Protein AF-A0A4S0IQP9-F1 (afdb_monomer_lite)

Sequence (100 aa):
KIVGKRVFESLIMAGALDCFGHDRAQMLAGVERMMGLASLAQQNAVSGQADIFGASLGAQSQALNLPPTDPWLAADRLHREFQVVGFYLSAHPLDEYKAA

Secondary structure (DSSP, 8-state):
----HHHHHHHHHTTTTGGG---HHHHHHTHHHHHHHHHHHHHHHHH----TTTTTTT-------PPP-PPPPHHHHHHHHHHHHSS-SS--TTHHHHT-

Structure (mmCIF, N/CA/C/O backbone):
data_AF-A0A4S0IQP9-F1
#
_entry.id   AF-A0A4S0IQP9-F1
#
loop_
_atom_site.group_PDB
_atom_site.id
_atom_site.type_symbol
_atom_site.label_atom_id
_atom_site.label_alt_id
_atom_site.label_comp_id
_atom_site.label_asym_id
_atom_site.label_entity_id
_atom_site.label_seq_id
_atom_site.pdbx_PDB_ins_code
_atom_site.Cartn_x
_atom_site.Cartn_y
_atom_site.Cartn_z
_atom_site.occupancy
_atom_site.B_iso_or_equiv
_atom_site.auth_seq_id
_atom_site.auth_comp_id
_atom_site.auth_asym_id
_atom_site.auth_atom_id
_atom_site.pdbx_PDB_model_num
ATOM 1 N N . LYS A 1 1 ? 4.188 -5.230 18.761 1.00 59.25 1 LYS A N 1
ATOM 2 C CA . LYS A 1 1 ? 4.727 -3.883 18.439 1.00 59.25 1 LYS A CA 1
ATOM 3 C C . LYS A 1 1 ? 3.665 -3.138 17.643 1.00 59.25 1 LYS A C 1
ATOM 5 O O . LYS A 1 1 ? 3.049 -3.767 16.796 1.00 59.25 1 LYS A O 1
ATOM 10 N N . ILE A 1 2 ? 3.419 -1.864 17.944 1.00 78.31 2 ILE A N 1
ATOM 11 C CA . ILE A 1 2 ? 2.417 -1.044 17.246 1.00 78.31 2 ILE A CA 1
ATOM 12 C C . ILE A 1 2 ? 3.029 -0.543 15.935 1.00 78.31 2 ILE A C 1
ATOM 14 O O . ILE A 1 2 ? 4.182 -0.110 15.922 1.00 78.31 2 ILE A O 1
ATOM 18 N N . VAL A 1 3 ? 2.276 -0.630 14.841 1.00 83.69 3 VAL A N 1
ATOM 19 C CA . VAL A 1 3 ? 2.681 -0.109 13.530 1.00 83.69 3 VAL A CA 1
ATOM 20 C C . VAL A 1 3 ? 2.213 1.341 13.437 1.00 83.69 3 VAL A C 1
ATOM 22 O O . VAL A 1 3 ? 1.017 1.612 13.459 1.00 83.69 3 VAL A O 1
ATOM 25 N N . GLY A 1 4 ? 3.159 2.280 13.384 1.00 90.50 4 GLY A N 1
ATOM 26 C CA . GLY A 1 4 ? 2.855 3.693 13.148 1.00 90.50 4 GLY A CA 1
ATOM 27 C C . GLY A 1 4 ? 2.623 3.989 11.664 1.00 90.50 4 GLY A C 1
ATOM 28 O O . GLY A 1 4 ? 3.012 3.198 10.805 1.00 90.50 4 GLY A O 1
ATOM 29 N N . LYS A 1 5 ? 2.068 5.169 11.360 1.00 91.19 5 LYS A N 1
ATOM 30 C CA . LYS A 1 5 ? 1.756 5.614 9.990 1.00 91.19 5 LYS A CA 1
ATOM 31 C C . LYS A 1 5 ? 2.919 5.427 9.014 1.00 91.19 5 LYS A C 1
ATOM 33 O O . LYS A 1 5 ? 2.760 4.775 7.992 1.00 91.19 5 LYS A O 1
ATOM 38 N N . ARG A 1 6 ? 4.110 5.913 9.376 1.00 91.94 6 ARG A N 1
ATOM 39 C CA . ARG A 1 6 ? 5.313 5.812 8.533 1.00 91.94 6 ARG A CA 1
ATOM 40 C C . ARG A 1 6 ? 5.673 4.365 8.188 1.00 91.94 6 ARG A C 1
ATOM 42 O O . ARG A 1 6 ? 6.070 4.081 7.068 1.00 91.94 6 ARG A O 1
ATOM 49 N N . VAL A 1 7 ? 5.530 3.448 9.145 1.00 92.81 7 VAL A N 1
ATOM 50 C CA . VAL A 1 7 ? 5.807 2.023 8.913 1.00 92.81 7 VAL A CA 1
ATOM 51 C C . VAL A 1 7 ? 4.748 1.425 7.989 1.00 92.81 7 VAL A C 1
ATOM 53 O O . VAL A 1 7 ? 5.083 0.644 7.107 1.00 92.81 7 VAL A O 1
ATOM 56 N N . PHE A 1 8 ? 3.485 1.819 8.151 1.00 93.44 8 PHE A N 1
ATOM 57 C CA . PHE A 1 8 ? 2.399 1.371 7.286 1.00 93.44 8 PHE A CA 1
ATOM 58 C C . PHE A 1 8 ? 2.579 1.853 5.837 1.00 93.44 8 PHE A C 1
ATOM 60 O O . PHE A 1 8 ? 2.491 1.055 4.910 1.00 93.44 8 PHE A O 1
ATOM 67 N N . GLU A 1 9 ? 2.940 3.123 5.638 1.00 94.19 9 GLU A N 1
ATOM 68 C CA . GLU A 1 9 ? 3.295 3.680 4.325 1.00 94.19 9 GLU A CA 1
ATOM 69 C C . GLU A 1 9 ? 4.466 2.928 3.683 1.00 94.19 9 GLU A C 1
ATOM 71 O O . GLU A 1 9 ? 4.402 2.563 2.510 1.00 94.19 9 GLU A O 1
ATOM 76 N N . SER A 1 10 ? 5.513 2.635 4.460 1.00 94.06 10 SER A N 1
ATOM 77 C CA . SER A 1 10 ? 6.638 1.823 3.999 1.00 94.06 10 SER A CA 1
ATOM 78 C C . SER A 1 10 ? 6.199 0.422 3.556 1.00 94.06 10 SER A C 1
ATOM 80 O O . SER A 1 10 ? 6.616 -0.037 2.498 1.00 94.06 10 SER A O 1
ATOM 82 N N . LEU A 1 11 ? 5.316 -0.246 4.301 1.00 93.12 11 LEU A N 1
ATOM 83 C CA . LEU A 1 11 ? 4.802 -1.568 3.920 1.00 93.12 11 LEU A CA 1
ATOM 84 C C . LEU A 1 11 ? 4.011 -1.534 2.604 1.00 93.12 11 LEU A C 1
ATOM 86 O O . LEU A 1 11 ? 4.160 -2.445 1.789 1.00 93.12 11 LEU A O 1
ATOM 90 N N . ILE A 1 12 ? 3.221 -0.478 2.373 1.00 94.00 12 ILE A N 1
ATOM 91 C CA . ILE A 1 12 ? 2.519 -0.265 1.097 1.00 94.00 12 ILE A CA 1
ATOM 92 C C . ILE A 1 12 ? 3.533 -0.106 -0.036 1.00 94.00 12 ILE A C 1
ATOM 94 O O . ILE A 1 12 ? 3.446 -0.800 -1.046 1.00 94.00 12 ILE A O 1
ATOM 98 N N . MET A 1 13 ? 4.517 0.782 0.129 1.00 92.69 13 MET A N 1
ATOM 99 C CA . MET A 1 13 ? 5.521 1.052 -0.906 1.00 92.69 13 MET A CA 1
ATOM 100 C C . MET A 1 13 ? 6.373 -0.183 -1.224 1.00 92.69 13 MET A C 1
ATOM 102 O O . MET A 1 13 ? 6.657 -0.432 -2.394 1.00 92.69 13 MET A O 1
ATOM 106 N N . ALA A 1 14 ? 6.710 -0.983 -0.210 1.00 91.81 14 ALA A N 1
ATOM 107 C CA . ALA A 1 14 ? 7.449 -2.236 -0.352 1.00 91.81 14 ALA A CA 1
ATOM 108 C C . ALA A 1 14 ? 6.645 -3.358 -1.039 1.00 91.81 14 ALA A C 1
ATOM 110 O O . ALA A 1 14 ? 7.220 -4.384 -1.391 1.00 91.81 14 ALA A O 1
ATOM 111 N N . GLY A 1 15 ? 5.330 -3.192 -1.220 1.00 90.50 15 GLY A N 1
ATOM 112 C CA . GLY A 1 15 ? 4.461 -4.205 -1.823 1.00 90.50 15 GLY A CA 1
ATOM 113 C C . GLY A 1 15 ? 3.995 -5.306 -0.877 1.00 90.50 15 GLY A C 1
ATOM 114 O O . GLY A 1 15 ? 3.408 -6.289 -1.319 1.00 90.50 15 GLY A O 1
ATOM 115 N N . ALA A 1 16 ? 4.201 -5.150 0.433 1.00 91.94 16 ALA A N 1
ATOM 116 C CA . ALA A 1 16 ? 3.773 -6.141 1.422 1.00 91.94 16 ALA A CA 1
ATOM 117 C C . ALA A 1 16 ?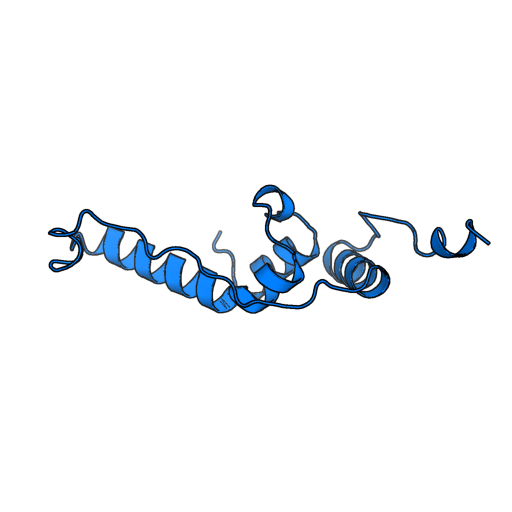 2.240 -6.289 1.508 1.00 91.94 16 ALA A C 1
ATOM 119 O O . ALA A 1 16 ? 1.742 -7.258 2.075 1.00 91.94 16 ALA A O 1
ATOM 120 N N . LEU A 1 17 ? 1.498 -5.321 0.964 1.00 92.88 17 LEU A N 1
ATOM 121 C CA . LEU A 1 17 ? 0.037 -5.240 1.000 1.00 92.88 17 LEU A CA 1
ATOM 122 C C . LEU A 1 17 ? -0.598 -5.454 -0.387 1.00 92.88 17 LEU A C 1
ATOM 124 O O . LEU A 1 17 ? -1.796 -5.250 -0.557 1.00 92.88 17 LEU A O 1
ATOM 128 N N . ASP A 1 18 ? 0.168 -5.910 -1.380 1.00 90.88 18 ASP A N 1
ATOM 129 C CA . ASP A 1 18 ? -0.350 -6.143 -2.737 1.00 90.88 18 ASP A CA 1
ATOM 130 C C . ASP A 1 18 ? -1.393 -7.274 -2.795 1.00 90.88 18 ASP A C 1
ATOM 132 O O . ASP A 1 18 ? -2.214 -7.330 -3.709 1.00 90.88 18 ASP A O 1
ATOM 136 N N . CYS A 1 19 ? -1.413 -8.159 -1.793 1.00 92.25 19 CYS A N 1
ATOM 137 C CA . CYS A 1 19 ? -2.376 -9.257 -1.696 1.00 92.25 19 CYS A CA 1
ATOM 138 C C . CYS A 1 19 ? -3.832 -8.800 -1.500 1.00 92.25 19 CYS A C 1
ATOM 140 O O . CYS A 1 19 ? -4.743 -9.604 -1.686 1.00 92.25 19 CYS A O 1
ATOM 142 N N . PHE A 1 20 ? -4.068 -7.529 -1.157 1.00 89.00 20 PHE A N 1
ATOM 143 C CA . PHE A 1 20 ? -5.414 -6.977 -0.981 1.00 89.00 20 PHE A CA 1
ATOM 144 C C . PHE A 1 20 ? -6.075 -6.532 -2.294 1.00 89.00 20 PHE A C 1
ATOM 146 O O . PHE A 1 20 ? -7.232 -6.123 -2.275 1.00 89.00 20 PHE A O 1
ATOM 153 N N . GLY A 1 21 ? -5.376 -6.612 -3.433 1.00 87.50 21 GLY A N 1
ATOM 154 C CA . GLY A 1 21 ? -5.953 -6.313 -4.749 1.00 87.50 21 GLY A CA 1
ATOM 155 C C . GLY A 1 21 ? -6.252 -4.830 -5.002 1.00 87.50 21 GLY A C 1
ATOM 156 O O . GLY A 1 21 ? -6.941 -4.504 -5.965 1.00 87.50 21 GLY A O 1
ATOM 157 N N . HIS A 1 22 ? -5.738 -3.935 -4.157 1.00 89.62 22 HIS A N 1
ATOM 158 C CA . HIS A 1 22 ? -5.806 -2.488 -4.350 1.00 89.62 22 HIS A CA 1
ATOM 159 C C . HIS A 1 22 ? -4.493 -1.961 -4.924 1.00 89.62 22 HIS A C 1
ATOM 161 O O . HIS A 1 22 ? -3.421 -2.487 -4.624 1.00 89.62 22 HIS A O 1
ATOM 167 N N . ASP A 1 23 ? -4.566 -0.893 -5.719 1.00 92.56 23 ASP A N 1
ATOM 168 C CA . ASP A 1 23 ? -3.356 -0.242 -6.209 1.00 92.56 23 ASP A CA 1
ATOM 169 C C . ASP A 1 23 ? -2.584 0.430 -5.060 1.00 92.56 23 ASP A C 1
ATOM 171 O O . ASP A 1 23 ? -3.171 0.990 -4.126 1.00 92.56 23 ASP A O 1
ATOM 175 N N . ARG A 1 24 ? -1.249 0.401 -5.130 1.00 92.81 24 ARG A N 1
ATOM 176 C CA . ARG A 1 24 ? -0.390 0.972 -4.082 1.00 92.81 24 ARG A CA 1
ATOM 177 C C . ARG A 1 24 ? -0.58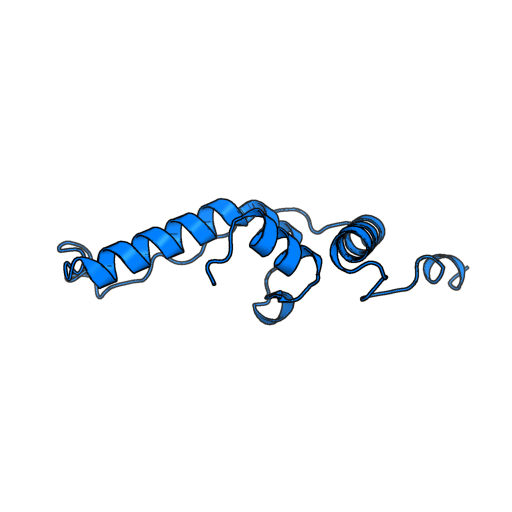1 2.483 -3.943 1.00 92.81 24 ARG A C 1
ATOM 179 O O . ARG A 1 24 ? -0.519 2.980 -2.818 1.00 92.81 24 ARG A O 1
ATOM 186 N N . ALA A 1 25 ? -0.859 3.209 -5.031 1.00 93.75 25 ALA A N 1
ATOM 187 C CA . ALA A 1 25 ? -1.140 4.643 -4.980 1.00 93.75 25 ALA A CA 1
ATOM 188 C C . ALA A 1 25 ? -2.428 4.925 -4.207 1.00 93.75 25 ALA A C 1
ATOM 190 O O . ALA A 1 25 ? -2.452 5.778 -3.318 1.00 93.75 25 ALA A O 1
ATOM 191 N N . GLN A 1 26 ? -3.466 4.143 -4.496 1.00 94.19 26 GLN A N 1
ATOM 192 C CA . GLN A 1 26 ? -4.761 4.232 -3.838 1.00 94.19 26 GLN A CA 1
ATOM 193 C C . GLN A 1 26 ? -4.674 3.867 -2.348 1.00 94.19 26 GLN A C 1
ATOM 195 O O . GLN A 1 26 ? -5.233 4.569 -1.500 1.00 94.19 26 GLN A O 1
ATOM 200 N N . MET A 1 27 ? -3.939 2.805 -2.005 1.00 93.62 27 MET A N 1
ATOM 201 C CA . MET A 1 27 ? -3.685 2.449 -0.608 1.00 93.62 27 MET A CA 1
ATOM 202 C C . MET A 1 27 ? -2.922 3.557 0.113 1.00 93.62 27 MET A C 1
ATOM 204 O O . MET A 1 27 ? -3.310 3.927 1.218 1.00 93.62 27 MET A O 1
ATOM 208 N N . LEU A 1 28 ? -1.883 4.128 -0.509 1.00 94.44 28 LEU A N 1
ATOM 209 C CA . LEU A 1 28 ? -1.090 5.195 0.099 1.00 94.44 28 LEU A CA 1
ATOM 210 C C . LEU A 1 28 ? -1.932 6.458 0.348 1.00 94.44 28 LEU A C 1
ATOM 212 O O . LEU A 1 28 ? -1.883 7.028 1.437 1.00 94.44 28 LEU A O 1
ATOM 216 N N . ALA A 1 29 ? -2.754 6.861 -0.623 1.00 93.50 29 ALA A N 1
ATOM 217 C CA . ALA A 1 29 ? -3.677 7.986 -0.481 1.00 93.50 29 ALA A CA 1
ATOM 218 C C . ALA A 1 29 ? -4.743 7.740 0.606 1.00 93.50 29 ALA A C 1
ATOM 220 O O . ALA A 1 29 ? -5.194 8.672 1.272 1.00 93.50 29 ALA A O 1
ATOM 221 N N . GLY A 1 30 ? -5.134 6.479 0.812 1.00 92.75 30 GLY A N 1
ATOM 222 C CA . GLY A 1 30 ? -6.118 6.065 1.808 1.00 92.75 30 GLY A CA 1
ATOM 223 C C . GLY A 1 30 ? -5.567 5.706 3.193 1.00 92.75 30 GLY A C 1
ATOM 224 O O . GLY A 1 30 ? -6.363 5.301 4.042 1.00 92.75 30 GLY A O 1
ATOM 225 N N . VAL A 1 31 ? -4.259 5.841 3.458 1.00 93.25 31 VAL A N 1
ATOM 226 C CA . VAL A 1 31 ? -3.628 5.400 4.726 1.00 93.25 31 VAL A CA 1
ATOM 227 C C . VAL A 1 31 ? -4.309 5.975 5.958 1.00 93.25 31 VAL A C 1
ATOM 229 O O . VAL A 1 31 ? -4.661 5.227 6.868 1.00 93.25 31 VAL A O 1
ATOM 232 N N . GLU A 1 32 ? -4.542 7.285 5.977 1.00 91.3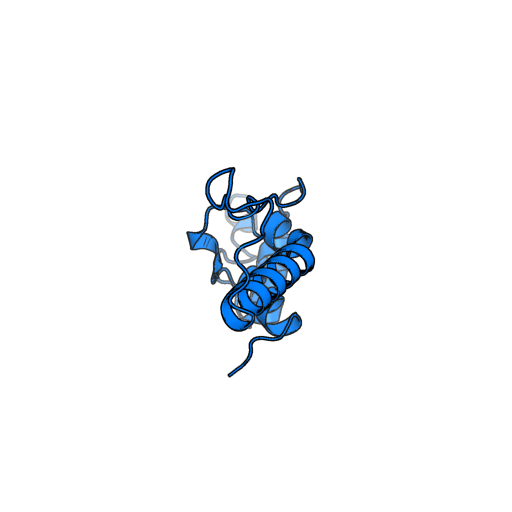1 32 GLU A N 1
ATOM 233 C CA . GLU A 1 32 ? -5.177 7.959 7.117 1.00 91.31 32 GLU A CA 1
ATOM 234 C C . GLU A 1 32 ? -6.580 7.416 7.387 1.00 91.31 32 GLU A C 1
ATOM 236 O O . GLU A 1 32 ? -6.958 7.152 8.528 1.00 91.31 32 GLU A O 1
ATOM 241 N N . ARG A 1 33 ? -7.346 7.174 6.318 1.00 90.88 33 ARG A N 1
ATOM 242 C CA . ARG A 1 33 ? -8.689 6.604 6.422 1.00 90.88 33 ARG A CA 1
ATOM 243 C C . ARG A 1 33 ? -8.644 5.170 6.944 1.00 90.88 33 ARG A C 1
ATOM 245 O O . ARG A 1 33 ? -9.426 4.839 7.830 1.00 90.88 33 ARG A O 1
ATOM 252 N N . MET A 1 34 ? -7.736 4.336 6.436 1.00 91.12 34 MET A N 1
ATOM 253 C CA . MET A 1 34 ? -7.559 2.958 6.911 1.00 91.12 34 MET A CA 1
ATOM 254 C C . MET A 1 34 ? -7.209 2.918 8.402 1.00 91.12 34 MET A C 1
ATOM 256 O O . MET A 1 34 ? -7.831 2.179 9.163 1.00 91.12 34 MET A O 1
ATOM 260 N N . MET A 1 35 ? -6.262 3.753 8.835 1.00 90.69 35 MET A N 1
ATOM 261 C CA . MET A 1 35 ? -5.862 3.838 10.240 1.00 90.69 35 MET A CA 1
ATOM 262 C C . MET A 1 35 ? -6.988 4.377 11.135 1.00 90.69 35 MET A C 1
ATOM 264 O O . MET A 1 35 ? -7.194 3.859 12.233 1.00 90.69 35 MET A O 1
ATOM 268 N N . GLY A 1 36 ? -7.746 5.371 10.665 1.00 89.25 36 GLY A N 1
ATOM 269 C CA . GLY A 1 36 ? -8.903 5.914 11.380 1.00 89.25 36 GLY A CA 1
ATOM 270 C C . GLY A 1 36 ? -10.010 4.878 11.582 1.00 89.25 36 GLY A C 1
ATOM 271 O O . GLY A 1 36 ? -10.495 4.708 12.700 1.00 89.25 36 GLY A O 1
ATOM 272 N N . LEU A 1 37 ? -10.354 4.128 10.531 1.00 88.38 37 LEU A N 1
ATOM 273 C CA . LEU A 1 37 ? -11.336 3.040 10.601 1.00 88.38 37 LEU A CA 1
ATOM 274 C C . LEU A 1 37 ? -10.877 1.911 11.529 1.00 88.38 37 LEU A C 1
ATOM 276 O O . LEU A 1 37 ? -11.673 1.413 12.321 1.00 88.38 37 LEU A O 1
ATOM 280 N N . ALA A 1 38 ? -9.595 1.541 11.483 1.00 88.06 38 ALA A N 1
ATOM 281 C CA . ALA A 1 38 ? -9.033 0.542 12.389 1.00 88.06 38 ALA A CA 1
ATOM 282 C C . ALA A 1 38 ? -9.102 0.995 13.859 1.00 88.06 38 ALA A C 1
ATOM 284 O O . ALA A 1 38 ? -9.461 0.206 14.733 1.00 88.06 38 ALA A O 1
ATOM 285 N N . SER A 1 39 ? -8.813 2.272 14.133 1.00 87.88 39 SER A N 1
ATOM 286 C CA . SER A 1 39 ? -8.929 2.851 15.476 1.00 87.88 39 SER A CA 1
ATOM 287 C C . SER A 1 39 ? -10.377 2.859 15.970 1.00 87.88 39 SER A C 1
ATOM 289 O O . SER A 1 39 ? -10.640 2.442 17.097 1.00 87.88 39 SER A O 1
ATOM 291 N N . LEU A 1 40 ? -11.325 3.263 15.119 1.00 84.69 40 LEU A N 1
ATOM 292 C CA . LEU A 1 40 ? -12.752 3.242 15.441 1.00 84.69 40 LEU A CA 1
ATOM 293 C C . LEU A 1 40 ? -13.241 1.815 15.732 1.00 84.69 40 LEU A C 1
ATOM 295 O O . LEU A 1 40 ? -13.907 1.582 16.738 1.00 84.69 40 LEU A O 1
ATOM 299 N N . ALA A 1 41 ? -12.861 0.846 14.897 1.00 83.94 41 ALA A N 1
ATOM 300 C CA . ALA A 1 41 ? -13.201 -0.560 15.100 1.00 83.94 41 ALA A CA 1
ATOM 301 C C . ALA A 1 41 ? -12.647 -1.096 16.430 1.00 83.94 41 ALA A C 1
ATOM 303 O O . ALA A 1 41 ? -13.361 -1.777 17.167 1.00 83.94 41 ALA A O 1
ATOM 304 N N . GLN A 1 42 ? -11.404 -0.742 16.774 1.00 85.06 42 GLN A N 1
ATOM 305 C CA . GLN A 1 42 ? -10.798 -1.118 18.050 1.00 85.06 42 GLN A CA 1
ATOM 306 C C . GLN A 1 42 ? -11.529 -0.483 19.243 1.00 85.06 42 GLN A C 1
ATOM 308 O O . GLN A 1 42 ? -11.757 -1.159 20.244 1.00 85.06 42 GLN A O 1
ATOM 313 N N . GLN A 1 43 ? -11.909 0.794 19.151 1.00 83.62 43 GLN A N 1
ATOM 314 C CA . GLN A 1 43 ? -12.655 1.489 20.206 1.00 83.62 43 GLN A CA 1
ATOM 315 C C . GLN A 1 43 ? -14.028 0.852 20.437 1.00 83.62 43 GLN A C 1
ATOM 317 O O . GLN A 1 43 ? -14.382 0.574 21.582 1.00 83.62 43 GLN A O 1
ATOM 322 N N . ASN A 1 44 ? -14.757 0.539 19.364 1.00 80.00 44 ASN A N 1
ATOM 323 C CA . ASN A 1 44 ? -16.051 -0.139 19.446 1.00 80.00 44 ASN A CA 1
ATOM 324 C C . ASN A 1 44 ? -15.918 -1.529 20.093 1.00 80.00 44 ASN A C 1
ATOM 326 O O . ASN A 1 44 ? -16.713 -1.886 20.962 1.00 80.00 44 ASN A O 1
ATOM 330 N N . ALA A 1 45 ? -14.876 -2.288 19.731 1.00 78.62 45 ALA A N 1
ATOM 331 C CA . ALA A 1 45 ? -14.603 -3.600 20.318 1.00 78.62 45 ALA A CA 1
ATOM 332 C C . ALA A 1 45 ? -14.288 -3.525 21.823 1.00 78.62 45 ALA A C 1
ATOM 334 O O . ALA A 1 45 ? -14.751 -4.366 22.589 1.00 78.62 45 ALA A O 1
ATOM 335 N N . VAL A 1 46 ? -13.524 -2.515 22.257 1.00 81.88 46 VAL A N 1
ATOM 336 C CA . VAL A 1 46 ? -13.167 -2.318 23.674 1.00 81.88 46 VAL A CA 1
ATOM 337 C C . VAL A 1 46 ? -14.347 -1.794 24.488 1.00 81.88 46 VAL A C 1
ATOM 339 O O . VAL A 1 46 ? -14.542 -2.219 25.624 1.00 81.88 46 VAL A O 1
ATOM 342 N N . SER A 1 47 ? -15.139 -0.878 23.928 1.00 76.06 47 SER A N 1
ATOM 343 C CA . SER A 1 47 ? -16.255 -0.262 24.645 1.00 76.06 47 SER A CA 1
ATOM 344 C C . SER A 1 47 ? -17.431 -1.218 24.862 1.00 76.06 47 SER A C 1
ATOM 346 O O . SER A 1 47 ? -18.315 -0.901 25.659 1.00 76.06 47 SER A O 1
ATOM 348 N N . GLY A 1 48 ? -17.507 -2.332 24.126 1.00 64.62 48 GLY A N 1
ATOM 349 C CA . GLY A 1 48 ? -18.634 -3.271 24.183 1.00 64.62 48 GLY A CA 1
ATOM 350 C C . GLY A 1 48 ? -19.966 -2.685 23.691 1.00 64.62 48 GLY A C 1
ATOM 351 O O . GLY A 1 48 ? -20.974 -3.388 23.658 1.00 64.62 48 GLY A O 1
ATOM 352 N N . GLN A 1 49 ? -19.982 -1.412 23.287 1.00 59.44 49 GLN A N 1
ATOM 353 C CA . GLN A 1 49 ? -21.087 -0.785 22.583 1.00 59.44 49 GLN A CA 1
ATOM 354 C C . GLN A 1 49 ? -20.991 -1.183 21.113 1.00 59.44 49 GLN A C 1
ATOM 356 O O . GLN A 1 49 ? -20.259 -0.580 20.329 1.00 59.44 49 GLN A O 1
ATOM 361 N N . ALA A 1 50 ? -21.751 -2.208 20.731 1.00 60.25 50 ALA A N 1
ATOM 362 C CA . ALA A 1 50 ? -22.227 -2.274 19.361 1.00 60.25 50 ALA A CA 1
ATOM 363 C C . ALA A 1 50 ? -23.036 -0.995 19.120 1.00 60.25 50 ALA A C 1
ATOM 365 O O . ALA A 1 50 ? -23.902 -0.664 19.931 1.00 60.25 50 ALA A O 1
ATOM 366 N N . ASP A 1 51 ? -22.705 -0.262 18.059 1.00 62.84 51 ASP A N 1
ATOM 367 C CA . ASP A 1 51 ? -23.422 0.937 17.637 1.00 62.84 51 ASP A CA 1
ATOM 368 C C . ASP A 1 51 ? -24.937 0.700 17.775 1.00 62.84 51 ASP A C 1
ATOM 370 O O . ASP A 1 51 ? -25.485 -0.191 17.128 1.00 62.84 51 ASP A O 1
ATOM 374 N N . ILE A 1 52 ? -25.607 1.433 18.670 1.00 60.31 52 ILE A N 1
ATOM 375 C CA . ILE A 1 52 ? -27.032 1.227 18.986 1.00 60.31 52 ILE A CA 1
ATOM 376 C C . ILE A 1 52 ? -27.895 1.434 17.728 1.00 60.31 52 ILE A C 1
ATOM 378 O O . ILE A 1 52 ? -28.963 0.835 17.604 1.00 60.31 52 ILE A O 1
ATOM 382 N N . PHE A 1 53 ? -27.402 2.208 16.754 1.00 60.12 53 PHE A N 1
ATOM 383 C CA . PHE A 1 53 ? -28.034 2.383 15.447 1.00 60.12 53 PHE A CA 1
ATOM 384 C C . PHE A 1 53 ? -27.530 1.390 14.386 1.00 60.12 53 PHE A C 1
ATOM 386 O O . PHE A 1 53 ? -28.263 1.072 13.453 1.00 60.12 53 PHE A O 1
ATOM 393 N N . GLY A 1 54 ? -26.325 0.840 14.544 1.00 55.31 54 GLY A N 1
ATOM 394 C CA . GLY A 1 54 ? -25.777 -0.225 13.695 1.00 55.31 54 GLY A CA 1
ATOM 395 C C . GLY A 1 54 ? -26.287 -1.629 14.049 1.00 55.31 54 GLY A C 1
ATOM 396 O O . GLY A 1 54 ? -26.332 -2.511 13.190 1.00 55.31 54 GLY A O 1
ATOM 397 N N . ALA A 1 55 ? -26.729 -1.850 15.289 1.00 51.44 55 ALA A N 1
ATOM 398 C CA . ALA A 1 55 ? -27.271 -3.122 15.760 1.00 51.44 55 ALA A CA 1
ATOM 399 C C . ALA A 1 55 ? -28.630 -3.468 15.120 1.00 51.44 55 ALA A C 1
ATOM 401 O O . ALA A 1 55 ? -28.932 -4.647 14.951 1.00 51.44 55 ALA A O 1
ATOM 402 N N . SER A 1 56 ? -29.425 -2.470 14.704 1.00 48.22 56 SER A N 1
ATOM 403 C CA . SER A 1 56 ? -30.702 -2.696 14.001 1.00 48.22 56 SER A CA 1
ATOM 404 C C . SER A 1 56 ? -30.539 -2.947 12.494 1.00 48.22 56 SER A C 1
ATOM 406 O O . SER A 1 56 ? -31.418 -3.542 11.876 1.00 48.22 56 SER A O 1
ATOM 408 N N . LEU A 1 57 ? -29.401 -2.547 11.912 1.00 47.69 57 LEU A N 1
ATOM 409 C CA . LEU A 1 57 ? -29.059 -2.719 10.493 1.00 47.69 57 LEU A CA 1
ATOM 410 C C . LEU A 1 57 ? -28.069 -3.868 10.235 1.00 47.69 57 LEU A C 1
ATOM 412 O O . LEU A 1 57 ? -27.620 -4.051 9.106 1.00 47.69 57 LEU A O 1
ATOM 416 N N . GLY A 1 58 ? -27.755 -4.665 11.261 1.00 45.00 58 GLY A N 1
ATOM 417 C CA . GLY A 1 58 ? -26.817 -5.778 11.158 1.00 45.00 58 GLY A CA 1
ATOM 418 C C . GLY A 1 58 ? -25.401 -5.289 10.880 1.00 45.00 58 GLY A C 1
ATOM 419 O O . GLY A 1 58 ? -24.936 -5.438 9.761 1.00 45.00 58 GLY A O 1
ATOM 420 N N . ALA A 1 59 ? -24.755 -4.688 11.888 1.00 49.62 59 ALA A N 1
ATOM 421 C CA . ALA A 1 59 ? -23.329 -4.345 11.972 1.00 49.62 59 ALA A CA 1
ATOM 422 C C . ALA A 1 59 ? -22.567 -4.408 10.634 1.00 49.62 59 ALA A C 1
ATOM 424 O O . ALA A 1 59 ? -21.696 -5.256 10.434 1.00 49.62 59 ALA A O 1
ATOM 425 N N . GLN A 1 60 ? -22.900 -3.516 9.701 1.00 52.84 60 GLN A N 1
ATOM 426 C CA . GLN A 1 60 ? -22.106 -3.372 8.494 1.00 52.84 60 GLN A CA 1
ATOM 427 C C . GLN A 1 60 ? -20.860 -2.602 8.904 1.00 52.84 60 GLN A C 1
ATOM 429 O O . GLN A 1 60 ? -20.920 -1.406 9.195 1.00 52.84 60 GLN A O 1
ATOM 434 N N . SER A 1 61 ? -19.730 -3.302 8.989 1.00 58.19 61 SER A N 1
ATOM 435 C CA . SER A 1 61 ? -18.428 -2.649 9.039 1.00 58.19 61 SER A CA 1
ATOM 436 C C . SER A 1 61 ? -18.384 -1.625 7.909 1.00 58.19 61 SER A C 1
ATOM 438 O O . SER A 1 61 ? -18.687 -1.949 6.759 1.00 58.19 61 SER A O 1
ATOM 440 N N . GLN A 1 62 ? -18.085 -0.367 8.242 1.00 66.19 62 GLN A N 1
ATOM 441 C CA . GLN A 1 62 ? -18.028 0.701 7.252 1.00 66.19 62 GLN A CA 1
ATOM 442 C C . GLN A 1 62 ? -17.104 0.255 6.115 1.00 66.19 62 GLN A C 1
ATOM 444 O O . GLN A 1 62 ? -15.914 0.024 6.339 1.00 66.19 62 GLN A O 1
ATOM 449 N N . ALA A 1 63 ? -17.672 0.073 4.920 1.00 72.69 63 ALA A N 1
ATOM 450 C CA . ALA A 1 63 ? -16.929 -0.451 3.786 1.00 72.69 63 ALA A CA 1
ATOM 451 C C . ALA A 1 63 ? -15.723 0.454 3.519 1.00 72.69 63 ALA A C 1
ATOM 453 O O . ALA A 1 63 ? -15.858 1.679 3.415 1.00 72.69 63 ALA A O 1
ATOM 454 N N . LEU A 1 64 ? -14.535 -0.149 3.439 1.00 81.62 64 LEU A N 1
ATOM 455 C CA . LEU A 1 64 ? -13.308 0.583 3.172 1.00 81.62 64 LEU A CA 1
ATOM 456 C C . LEU A 1 64 ? -13.369 1.144 1.748 1.00 81.62 64 LEU A C 1
ATOM 458 O O . LEU A 1 64 ? -13.133 0.437 0.775 1.00 81.62 64 LEU A O 1
ATOM 462 N N . ASN A 1 65 ? -13.695 2.429 1.636 1.00 85.69 65 ASN A N 1
ATOM 463 C CA . ASN A 1 65 ? -13.689 3.145 0.369 1.00 85.69 65 ASN A CA 1
ATOM 464 C C . ASN A 1 65 ? -12.421 3.998 0.277 1.00 85.69 65 ASN A C 1
ATOM 466 O O . ASN A 1 65 ? -12.297 5.016 0.977 1.00 85.69 65 ASN A O 1
ATOM 470 N N . LEU A 1 66 ? -11.483 3.542 -0.554 1.00 87.94 66 LEU A N 1
ATOM 471 C CA . LEU A 1 66 ? -10.233 4.231 -0.848 1.00 87.94 66 LEU A CA 1
ATOM 472 C C . LEU A 1 66 ? -10.452 5.278 -1.953 1.00 87.94 66 LEU A C 1
ATOM 474 O O . LEU A 1 66 ? -11.184 5.014 -2.908 1.00 87.94 66 LEU A O 1
ATOM 478 N N . PRO A 1 67 ? -9.810 6.454 -1.865 1.00 88.81 67 PRO A N 1
ATOM 479 C CA . PRO A 1 67 ? -9.984 7.505 -2.862 1.00 88.81 67 PRO A CA 1
ATOM 480 C C . PRO A 1 67 ? -9.546 7.025 -4.257 1.00 88.81 67 PRO A C 1
ATOM 482 O O . PRO A 1 67 ? -8.528 6.336 -4.370 1.00 88.81 67 PRO A O 1
ATOM 485 N N . PRO A 1 68 ? -10.278 7.370 -5.332 1.00 89.25 68 PRO A N 1
ATOM 486 C CA . PRO A 1 68 ? -9.796 7.116 -6.683 1.00 89.25 68 PRO A CA 1
ATOM 487 C C . PRO A 1 68 ? -8.504 7.910 -6.886 1.00 89.25 68 PRO A C 1
ATOM 489 O O . PRO A 1 68 ? -8.452 9.107 -6.609 1.00 89.25 68 PRO A O 1
ATOM 492 N N . THR A 1 69 ? -7.450 7.219 -7.301 1.00 91.62 69 THR A N 1
ATOM 493 C CA . THR A 1 69 ? -6.122 7.804 -7.490 1.00 91.62 69 THR A CA 1
ATOM 494 C C . THR A 1 69 ? -5.521 7.201 -8.746 1.00 91.62 69 THR A C 1
ATOM 496 O O . THR A 1 69 ? -5.707 6.007 -8.989 1.00 91.62 69 THR A O 1
ATOM 499 N N . ASP A 1 70 ? -4.807 8.007 -9.525 1.00 91.75 70 ASP A N 1
ATOM 500 C CA . ASP A 1 70 ? -4.074 7.486 -10.671 1.00 91.75 70 ASP A CA 1
ATOM 501 C C . ASP A 1 70 ? -2.955 6.547 -10.190 1.00 91.75 70 ASP A C 1
ATOM 503 O O . ASP A 1 70 ? -2.274 6.858 -9.200 1.00 91.75 70 ASP A O 1
ATOM 507 N N . PRO A 1 71 ? -2.760 5.394 -10.855 1.00 90.69 71 PRO A N 1
ATOM 508 C CA . PRO A 1 71 ? -1.686 4.480 -10.505 1.00 90.69 71 PRO A CA 1
ATOM 509 C C . PRO A 1 71 ? -0.330 5.153 -10.720 1.00 90.69 71 PRO A C 1
ATOM 511 O O . PRO A 1 71 ? -0.157 5.995 -11.605 1.00 90.69 71 PRO A O 1
ATOM 514 N N . TRP A 1 72 ? 0.660 4.768 -9.916 1.00 91.31 72 TRP A N 1
ATOM 515 C CA . TRP A 1 72 ? 2.018 5.279 -10.095 1.00 91.31 72 TRP A CA 1
ATOM 516 C C . TRP A 1 72 ? 2.593 4.859 -11.445 1.00 91.31 72 TRP A C 1
ATOM 518 O O . TRP A 1 72 ? 2.399 3.728 -11.898 1.00 91.31 72 TRP A O 1
ATOM 528 N N . LEU A 1 73 ? 3.386 5.750 -12.041 1.00 91.50 73 LEU A N 1
ATOM 529 C CA . LEU A 1 73 ? 4.250 5.388 -13.158 1.00 91.50 73 LEU A CA 1
ATOM 530 C C . LEU A 1 73 ? 5.216 4.278 -12.717 1.00 91.50 73 LEU A C 1
ATOM 532 O O . LEU A 1 73 ? 5.611 4.206 -11.549 1.00 91.50 73 LEU A O 1
ATOM 536 N N . ALA A 1 74 ? 5.629 3.422 -13.654 1.00 87.62 74 ALA A N 1
ATOM 537 C CA . ALA A 1 74 ? 6.530 2.306 -13.359 1.00 87.62 74 ALA A CA 1
ATOM 538 C C . ALA A 1 74 ? 7.832 2.780 -12.685 1.00 87.62 74 ALA A C 1
ATOM 540 O O . ALA A 1 74 ? 8.231 2.229 -11.658 1.00 87.62 74 ALA A O 1
ATOM 541 N N . ALA A 1 75 ? 8.429 3.860 -13.198 1.00 88.00 75 ALA A N 1
ATOM 542 C CA . ALA A 1 75 ? 9.621 4.481 -12.625 1.00 88.00 75 ALA A CA 1
ATOM 543 C C . ALA A 1 75 ? 9.404 4.974 -11.180 1.00 88.00 75 ALA A C 1
ATOM 545 O O . ALA A 1 75 ? 10.231 4.711 -10.305 1.00 88.00 75 ALA A O 1
ATOM 546 N N . ASP A 1 76 ? 8.270 5.623 -10.897 1.00 89.94 76 ASP A N 1
ATOM 547 C CA . ASP A 1 76 ? 7.944 6.122 -9.554 1.00 89.94 76 ASP A CA 1
ATOM 548 C C . ASP A 1 76 ? 7.725 4.980 -8.562 1.00 89.94 76 ASP A C 1
ATOM 550 O O . ASP A 1 76 ? 8.174 5.043 -7.414 1.00 89.94 76 ASP A O 1
ATOM 554 N N . ARG A 1 77 ? 7.051 3.911 -9.000 1.00 89.94 77 ARG A N 1
ATOM 555 C CA . ARG A 1 77 ? 6.858 2.703 -8.195 1.00 89.94 77 ARG A CA 1
ATOM 556 C C . ARG A 1 77 ? 8.200 2.070 -7.836 1.00 89.94 77 ARG A C 1
ATOM 558 O O . ARG A 1 77 ? 8.436 1.789 -6.664 1.00 89.94 77 ARG A O 1
ATOM 565 N N . LEU A 1 78 ? 9.084 1.898 -8.817 1.00 89.75 78 LEU A N 1
ATOM 566 C CA . LEU A 1 78 ? 10.426 1.350 -8.615 1.00 89.75 78 LEU A CA 1
ATOM 567 C C . LEU A 1 78 ? 11.259 2.218 -7.670 1.00 89.75 78 LEU A C 1
ATOM 569 O O . LEU A 1 78 ? 11.918 1.699 -6.770 1.00 89.75 78 LEU A O 1
ATOM 573 N N . HIS A 1 79 ? 11.192 3.541 -7.821 1.00 90.62 79 HIS A N 1
ATOM 574 C CA . HIS A 1 79 ? 11.890 4.462 -6.931 1.00 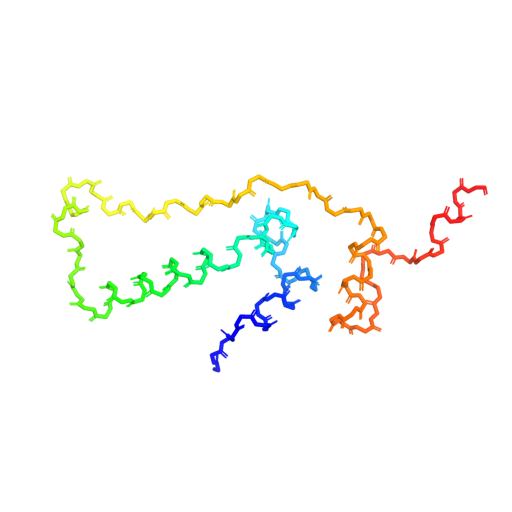90.62 79 HIS A CA 1
ATOM 575 C C . HIS A 1 79 ? 11.405 4.336 -5.479 1.00 90.62 79 HIS A C 1
ATOM 577 O O . HIS A 1 79 ? 12.217 4.286 -4.556 1.00 90.62 79 HIS A O 1
ATOM 583 N N . ARG A 1 80 ? 10.089 4.229 -5.264 1.00 91.19 80 ARG A N 1
ATOM 584 C CA . ARG A 1 80 ? 9.495 4.042 -3.929 1.00 91.19 80 ARG A CA 1
ATOM 585 C C . ARG A 1 80 ? 9.860 2.692 -3.309 1.00 91.19 80 ARG A C 1
ATOM 587 O O . ARG A 1 80 ? 10.140 2.639 -2.114 1.00 91.19 80 ARG A O 1
ATOM 594 N N . GLU A 1 81 ? 9.900 1.622 -4.102 1.00 91.19 81 GLU A N 1
ATOM 595 C CA . GLU A 1 81 ? 10.392 0.311 -3.653 1.00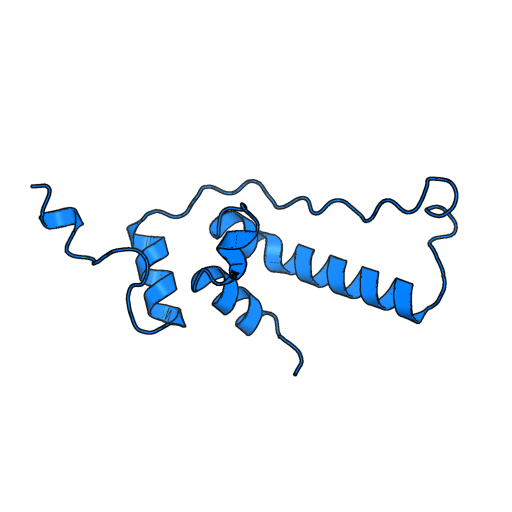 91.19 81 GLU A CA 1
ATOM 596 C C . GLU A 1 81 ? 11.840 0.415 -3.168 1.00 91.19 81 GLU A C 1
ATOM 598 O O . GLU A 1 81 ? 12.152 0.019 -2.043 1.00 91.19 81 GLU A O 1
ATOM 603 N N . PHE A 1 82 ? 12.704 1.040 -3.971 1.00 90.00 82 PHE A N 1
ATOM 604 C CA . PHE A 1 82 ? 14.105 1.243 -3.623 1.00 90.00 82 PHE A CA 1
ATOM 605 C C . PHE A 1 82 ? 14.276 2.084 -2.351 1.00 90.00 82 PHE A C 1
ATOM 607 O O . PHE A 1 82 ? 15.083 1.732 -1.494 1.00 90.00 82 PHE A O 1
ATOM 614 N N . GLN A 1 83 ? 13.495 3.156 -2.179 1.00 91.81 83 GLN A N 1
ATOM 615 C CA . GLN A 1 83 ? 13.569 4.015 -0.990 1.00 91.81 83 GLN A CA 1
ATOM 616 C C . GLN A 1 83 ? 13.282 3.273 0.321 1.00 91.81 83 GLN A C 1
ATOM 618 O O . GLN A 1 83 ? 13.826 3.642 1.362 1.00 91.81 83 GLN A O 1
ATOM 623 N N . VAL A 1 84 ? 12.414 2.261 0.290 1.00 92.19 84 VAL A N 1
ATOM 624 C CA . VAL A 1 84 ? 11.977 1.560 1.503 1.00 92.19 84 VAL A CA 1
ATOM 625 C C . VAL A 1 84 ? 12.729 0.252 1.723 1.00 92.19 84 VAL A C 1
ATOM 627 O O . VAL A 1 84 ? 13.030 -0.095 2.864 1.00 92.19 84 VAL A O 1
ATOM 630 N N . VAL A 1 85 ? 13.027 -0.473 0.649 1.00 89.25 85 VAL A N 1
ATOM 631 C CA . VAL A 1 85 ? 13.609 -1.820 0.707 1.00 89.25 85 VAL A CA 1
ATOM 632 C C . VAL A 1 85 ? 15.123 -1.795 0.451 1.00 89.25 85 VAL A C 1
ATOM 634 O O . VAL A 1 85 ? 15.847 -2.652 0.952 1.00 89.25 85 VAL A O 1
ATOM 637 N N . GLY A 1 86 ? 15.626 -0.794 -0.279 1.00 87.31 86 GLY A N 1
ATOM 638 C CA . GLY A 1 86 ? 17.043 -0.644 -0.638 1.00 87.31 86 GLY A CA 1
ATOM 639 C C . GLY A 1 86 ? 17.455 -1.351 -1.934 1.00 87.31 86 GLY A C 1
ATOM 640 O O . GLY A 1 86 ? 18.619 -1.294 -2.320 1.00 87.31 86 GLY A O 1
ATOM 641 N N . PHE A 1 87 ? 16.519 -2.012 -2.616 1.00 85.38 87 PHE A N 1
ATOM 642 C CA . PHE A 1 87 ? 16.701 -2.622 -3.934 1.00 85.38 87 PHE A CA 1
ATOM 643 C C . PHE A 1 87 ? 15.373 -2.624 -4.701 1.00 85.38 87 PHE A C 1
ATOM 645 O O . PHE A 1 87 ? 14.308 -2.446 -4.110 1.00 85.38 87 PHE A O 1
ATOM 652 N N . TYR A 1 88 ? 15.439 -2.795 -6.021 1.00 85.19 88 TYR A N 1
ATOM 653 C CA . TYR A 1 88 ? 14.252 -2.854 -6.872 1.00 85.19 88 TYR A CA 1
ATOM 654 C C . TYR A 1 88 ? 13.636 -4.254 -6.830 1.00 85.19 88 TYR A C 1
ATOM 656 O O . TYR A 1 88 ? 14.340 -5.237 -7.065 1.00 85.19 88 TYR A O 1
ATOM 664 N N . LEU A 1 89 ? 12.343 -4.347 -6.506 1.00 79.31 89 LEU A N 1
ATOM 665 C CA . LEU A 1 89 ? 11.662 -5.627 -6.301 1.00 79.31 89 LEU A CA 1
ATOM 666 C C . LEU A 1 89 ? 10.949 -6.093 -7.571 1.00 79.31 89 LEU A C 1
ATOM 668 O O . LEU A 1 89 ? 11.027 -7.264 -7.933 1.00 79.31 89 LEU A O 1
ATOM 672 N N . SER A 1 90 ? 10.247 -5.170 -8.233 1.00 79.62 90 SER A N 1
ATOM 673 C CA . SER A 1 90 ? 9.352 -5.503 -9.344 1.00 79.62 90 SER A CA 1
ATOM 674 C C . SER A 1 90 ? 10.057 -5.591 -10.704 1.00 79.62 90 SER A C 1
ATOM 676 O O . SER A 1 90 ? 9.674 -6.412 -11.532 1.00 79.62 90 SER A O 1
ATOM 678 N N . ALA A 1 91 ? 11.057 -4.745 -10.962 1.00 81.50 91 ALA A N 1
ATOM 679 C CA . ALA A 1 91 ? 11.791 -4.698 -12.232 1.00 81.50 91 ALA A CA 1
ATOM 680 C C . ALA A 1 91 ? 13.163 -4.037 -12.053 1.00 81.50 91 ALA A C 1
ATOM 682 O O . ALA A 1 91 ? 13.404 -3.368 -11.049 1.00 81.50 91 ALA A O 1
ATOM 683 N N . HIS A 1 92 ? 14.064 -4.185 -13.025 1.00 80.31 92 HIS A N 1
ATOM 684 C CA . HIS A 1 92 ? 15.338 -3.471 -13.021 1.00 80.31 92 HIS A CA 1
ATOM 685 C C . HIS A 1 92 ? 15.211 -2.143 -13.792 1.00 80.31 92 HIS A C 1
ATOM 687 O O . HIS A 1 92 ? 14.641 -2.135 -14.882 1.00 80.31 92 HIS A O 1
ATOM 693 N N . PRO A 1 93 ? 15.831 -1.031 -13.345 1.00 74.50 93 PRO A N 1
ATOM 694 C CA . PRO A 1 93 ? 15.804 0.251 -14.073 1.00 74.50 93 PRO A CA 1
ATOM 695 C C . PRO A 1 93 ? 16.333 0.210 -15.515 1.00 74.50 93 PRO A C 1
ATOM 697 O O . PRO A 1 93 ? 16.113 1.132 -16.286 1.00 74.50 93 PRO A O 1
ATOM 700 N N . LEU A 1 94 ? 17.068 -0.846 -15.874 1.00 77.56 94 LEU A N 1
ATOM 701 C CA . LEU A 1 94 ? 17.642 -1.023 -17.210 1.00 77.56 94 LEU A CA 1
ATOM 702 C C . LEU A 1 94 ? 16.735 -1.843 -18.134 1.00 77.56 94 LEU A C 1
ATOM 704 O O . LEU A 1 94 ? 17.055 -1.993 -19.309 1.00 77.56 94 LEU A O 1
ATOM 708 N N . ASP A 1 95 ? 15.622 -2.380 -17.628 1.00 77.31 95 ASP A N 1
ATOM 709 C CA . ASP A 1 95 ? 14.694 -3.164 -18.443 1.00 77.31 95 ASP A CA 1
ATOM 710 C C . ASP A 1 95 ? 13.971 -2.287 -19.478 1.00 77.31 95 ASP A C 1
ATOM 712 O O . ASP A 1 95 ? 13.700 -2.763 -20.578 1.00 77.31 95 ASP A O 1
ATOM 716 N N . GLU A 1 96 ? 13.790 -0.988 -19.207 1.00 70.50 96 GLU A N 1
ATOM 717 C CA . GLU A 1 96 ? 13.288 -0.013 -20.192 1.00 70.50 96 GLU A CA 1
ATOM 718 C C . GLU A 1 96 ? 14.222 0.138 -21.408 1.00 70.50 96 GLU A C 1
ATOM 720 O O . GLU A 1 96 ? 13.759 0.408 -22.513 1.00 70.50 96 GLU A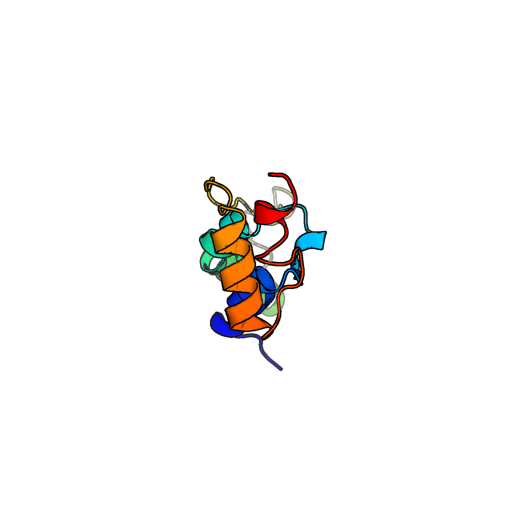 O 1
ATOM 725 N N . TYR A 1 97 ? 15.527 -0.099 -21.236 1.00 70.38 97 TYR A N 1
ATOM 726 C CA . TYR A 1 97 ? 16.526 0.012 -22.305 1.00 70.38 97 TYR A CA 1
ATOM 727 C C . TYR A 1 97 ? 16.751 -1.293 -23.079 1.00 70.38 97 TYR A C 1
ATOM 729 O O . TYR A 1 97 ? 17.352 -1.261 -24.146 1.00 70.38 97 TYR A O 1
ATOM 737 N N . LYS A 1 98 ? 16.293 -2.445 -22.569 1.00 65.19 98 LYS A N 1
ATOM 738 C CA . LYS A 1 98 ? 16.432 -3.744 -23.260 1.00 65.19 98 LYS A CA 1
ATOM 739 C C . LYS A 1 98 ? 15.389 -3.966 -24.355 1.00 65.19 98 LYS A C 1
ATOM 741 O O . LYS A 1 98 ? 15.556 -4.872 -25.165 1.00 65.19 98 LYS A O 1
ATOM 746 N N . ALA A 1 99 ? 14.305 -3.196 -24.339 1.00 59.59 99 ALA A N 1
ATOM 747 C CA . ALA A 1 99 ? 13.236 -3.273 -25.331 1.00 59.59 99 ALA A CA 1
ATOM 748 C C . ALA A 1 99 ? 13.467 -2.355 -26.551 1.00 59.59 99 ALA A C 1
ATOM 750 O O . ALA A 1 99 ? 12.602 -2.306 -27.426 1.00 59.59 99 ALA A O 1
ATOM 751 N N . ALA A 1 100 ? 14.598 -1.636 -26.594 1.00 49.78 100 ALA A N 1
ATOM 752 C CA . ALA A 1 100 ? 15.013 -0.761 -27.692 1.00 49.78 100 ALA A CA 1
ATOM 753 C C . ALA A 1 100 ? 15.998 -1.455 -28.644 1.00 49.78 100 ALA A C 1
ATOM 755 O O . ALA A 1 100 ? 16.866 -2.213 -28.153 1.00 49.78 100 ALA A O 1
#

pLDDT: mean 81.88, std 13.62, range [45.0, 94.44]

Foldseek 3Di:
DDQDLVNQLLCLLLCVCVVVVDASQQCNQCSVVVVVLVVVVVVCVVVVDPPPVCVVVPNDSPPRDTDDDDHDDPVVSQVSNCVRVVHGDPDDPCVVVVVD

Radius of gyration: 18.02 Å; chains: 1; bounding box: 48×17×52 Å